Protein AF-A0A2G2QVW0-F1 (afdb_monomer_lite)

Foldseek 3Di:
DAAQDPVVVVVCVVVVVDDDDNPPHNPPDDDDDDDDDPPVCPVVVVVVCVVVCPVRVDDFDDPPPDPDTDD

Structure (mmCIF, N/CA/C/O backbone):
data_AF-A0A2G2QVW0-F1
#
_entry.id   AF-A0A2G2QVW0-F1
#
loop_
_atom_site.group_PDB
_atom_site.id
_atom_site.type_symbol
_atom_site.label_atom_id
_atom_site.label_alt_id
_atom_site.label_comp_id
_atom_site.label_asym_id
_atom_site.label_entity_id
_atom_site.label_seq_id
_atom_site.pdbx_PDB_ins_code
_atom_site.Cartn_x
_atom_site.Cartn_y
_atom_site.Cartn_z
_atom_site.occupancy
_atom_site.B_iso_or_equiv
_atom_site.auth_seq_id
_atom_site.auth_comp_id
_atom_site.auth_asym_id
_atom_site.auth_atom_id
_atom_site.pdbx_PDB_model_num
ATOM 1 N N . MET A 1 1 ? 9.726 -11.145 -19.055 1.00 77.88 1 MET A N 1
ATOM 2 C CA . MET A 1 1 ? 10.599 -9.957 -18.896 1.00 77.88 1 MET A CA 1
ATOM 3 C C . MET A 1 1 ? 9.949 -9.003 -17.899 1.00 77.88 1 MET A C 1
ATOM 5 O O . MET A 1 1 ? 8.722 -8.987 -17.850 1.00 77.88 1 MET A O 1
ATOM 9 N N . PRO A 1 2 ? 10.718 -8.255 -17.092 1.00 90.62 2 PRO A N 1
ATOM 10 C CA . PRO A 1 2 ? 10.155 -7.325 -16.117 1.00 90.62 2 PRO A CA 1
ATOM 11 C C . PRO A 1 2 ? 9.483 -6.127 -16.804 1.00 90.62 2 PRO A C 1
ATOM 13 O O . PRO A 1 2 ? 10.070 -5.480 -17.664 1.00 90.62 2 PRO A O 1
A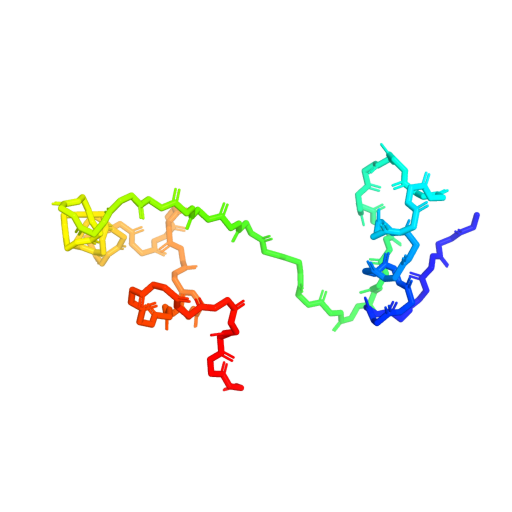TOM 16 N N . ILE A 1 3 ? 8.250 -5.832 -16.397 1.00 94.88 3 ILE A N 1
ATOM 17 C CA . ILE A 1 3 ? 7.505 -4.617 -16.770 1.00 94.88 3 ILE A CA 1
ATOM 18 C C . ILE A 1 3 ? 8.130 -3.420 -16.024 1.00 94.88 3 ILE A C 1
ATOM 20 O O . ILE A 1 3 ? 8.151 -3.437 -14.788 1.00 94.88 3 ILE A O 1
ATOM 24 N N . PRO A 1 4 ? 8.661 -2.396 -16.720 1.00 94.50 4 PRO A N 1
ATOM 25 C CA . PRO A 1 4 ? 9.467 -1.347 -16.093 1.00 94.50 4 PRO A CA 1
ATOM 26 C C . PRO A 1 4 ? 8.636 -0.194 -15.513 1.00 94.50 4 PRO A C 1
ATOM 28 O O . PRO A 1 4 ? 9.105 0.495 -14.612 1.00 94.50 4 PRO A O 1
ATOM 31 N N . ASN A 1 5 ? 7.406 0.019 -15.990 1.00 95.75 5 ASN A N 1
ATOM 32 C CA . ASN A 1 5 ? 6.582 1.165 -15.610 1.00 95.75 5 ASN A CA 1
ATOM 33 C C . ASN A 1 5 ? 5.427 0.755 -14.666 1.00 95.75 5 ASN A C 1
ATOM 35 O O . ASN A 1 5 ? 4.665 -0.157 -15.004 1.00 95.75 5 ASN A O 1
ATOM 39 N N . PRO A 1 6 ? 5.222 1.437 -13.519 1.00 96.50 6 PRO A N 1
ATOM 40 C CA . PRO A 1 6 ? 4.122 1.125 -12.600 1.00 96.50 6 PRO A CA 1
ATOM 41 C C . PRO A 1 6 ? 2.727 1.222 -13.224 1.00 96.50 6 PRO A C 1
ATOM 43 O O . PRO A 1 6 ? 1.842 0.439 -12.880 1.00 96.50 6 PRO A O 1
ATOM 46 N N . ARG A 1 7 ? 2.502 2.177 -14.135 1.00 96.44 7 ARG A N 1
ATOM 47 C CA . ARG A 1 7 ? 1.215 2.346 -14.821 1.00 96.44 7 ARG A CA 1
ATOM 48 C C . ARG A 1 7 ? 0.912 1.145 -15.710 1.00 96.44 7 ARG A C 1
ATOM 50 O O . ARG A 1 7 ? -0.205 0.643 -15.669 1.00 96.44 7 ARG A O 1
ATOM 57 N N . GLU A 1 8 ? 1.895 0.682 -16.476 1.00 97.38 8 GLU A N 1
ATOM 58 C CA . GLU A 1 8 ? 1.758 -0.493 -17.346 1.00 97.38 8 GLU A CA 1
ATOM 59 C C . GLU A 1 8 ? 1.487 -1.757 -16.533 1.00 97.38 8 GL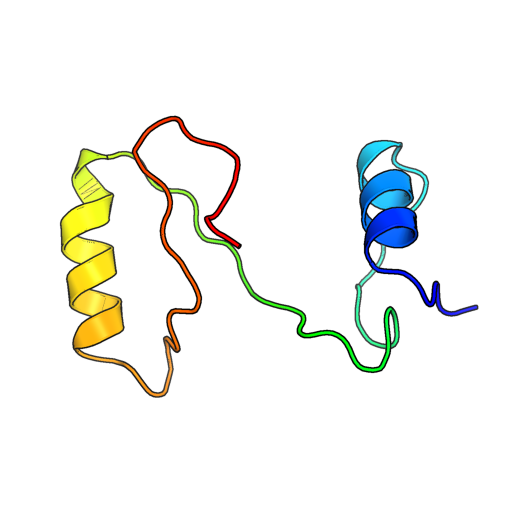U A C 1
ATOM 61 O O . GLU A 1 8 ? 0.540 -2.483 -16.832 1.00 97.38 8 GLU A O 1
ATOM 66 N N . LEU A 1 9 ? 2.248 -1.979 -15.453 1.00 97.81 9 LEU A N 1
ATOM 67 C CA . LEU A 1 9 ? 2.053 -3.142 -14.587 1.00 97.81 9 LEU A CA 1
ATOM 68 C C . LEU A 1 9 ? 0.647 -3.152 -13.970 1.00 97.81 9 LEU A C 1
ATOM 70 O O . LEU A 1 9 ? -0.043 -4.166 -14.036 1.00 97.81 9 LEU A O 1
ATOM 74 N N . ARG A 1 10 ? 0.181 -2.019 -13.424 1.00 96.62 10 ARG A N 1
ATOM 75 C CA . ARG A 1 10 ? -1.176 -1.915 -12.855 1.00 96.62 10 ARG A CA 1
ATOM 76 C C . ARG A 1 10 ? -2.276 -2.142 -13.894 1.00 96.62 10 ARG A C 1
ATOM 78 O O . ARG A 1 10 ? -3.316 -2.695 -13.547 1.00 96.62 10 ARG A O 1
ATOM 85 N N . LEU A 1 11 ? -2.073 -1.727 -15.147 1.00 97.81 11 LEU A N 1
ATOM 86 C CA . LEU A 1 11 ? -3.023 -1.989 -16.234 1.00 97.81 11 LEU A CA 1
ATOM 87 C C . LEU A 1 11 ? -3.057 -3.474 -16.617 1.00 97.81 11 LEU A C 1
ATOM 89 O O . LEU A 1 11 ? -4.148 -4.007 -16.792 1.00 97.81 11 LEU A O 1
ATOM 93 N N . ALA A 1 12 ? -1.904 -4.146 -16.672 1.00 97.94 12 ALA A N 1
ATOM 94 C CA . ALA A 1 12 ? -1.824 -5.584 -16.939 1.00 97.94 12 ALA A CA 1
ATOM 95 C C . ALA A 1 12 ? -2.463 -6.427 -15.820 1.00 97.94 12 ALA A C 1
ATOM 97 O O . ALA A 1 12 ? -3.130 -7.423 -16.095 1.00 97.94 12 ALA A O 1
ATOM 98 N N . VAL A 1 13 ? -2.308 -6.008 -14.558 1.00 97.50 13 VAL A N 1
ATOM 99 C CA . VAL A 1 13 ? -3.022 -6.608 -13.416 1.00 97.50 13 VAL A CA 1
ATOM 100 C C . VAL A 1 13 ? -4.530 -6.397 -13.567 1.00 97.50 13 VAL A C 1
ATOM 102 O O . VAL A 1 13 ? -5.302 -7.345 -13.458 1.00 97.50 13 VAL A O 1
ATOM 105 N N . ARG A 1 14 ? -4.963 -5.167 -13.875 1.00 97.31 14 ARG A N 1
ATO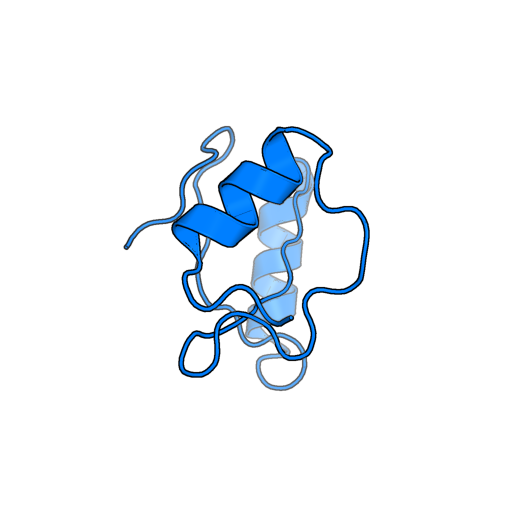M 106 C CA . ARG A 1 14 ? -6.383 -4.825 -14.052 1.00 97.31 14 ARG A CA 1
ATOM 107 C C . ARG A 1 14 ? -7.048 -5.604 -15.189 1.00 97.31 14 ARG A C 1
ATOM 109 O O . ARG A 1 14 ? -8.219 -5.941 -15.068 1.00 97.31 14 ARG A O 1
ATOM 116 N N . SER A 1 15 ? -6.333 -5.863 -16.283 1.00 98.12 15 SER A N 1
ATOM 117 C CA . SER A 1 15 ? -6.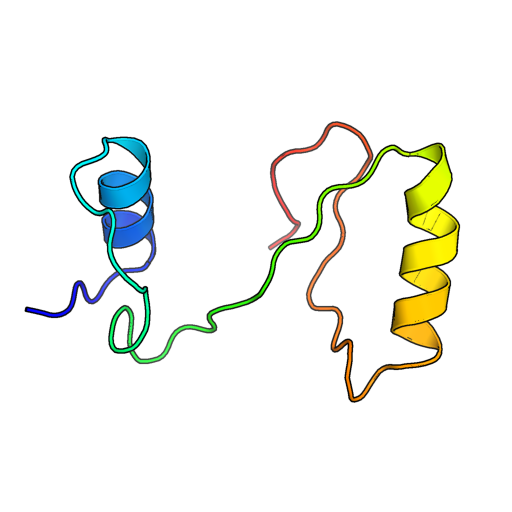843 -6.633 -17.424 1.00 98.12 15 SER A CA 1
ATOM 118 C C . SER A 1 15 ? -6.774 -8.152 -17.224 1.00 98.12 15 SER A C 1
ATOM 120 O O . SER A 1 15 ? -7.234 -8.890 -18.091 1.00 98.12 15 SER A O 1
ATOM 122 N N . GLY A 1 16 ? -6.187 -8.635 -16.122 1.00 97.88 16 GLY A N 1
ATOM 123 C CA . GLY A 1 16 ? -5.967 -10.063 -15.873 1.00 97.88 16 GLY A CA 1
ATOM 124 C C . GLY A 1 16 ? -4.827 -10.685 -16.690 1.00 97.88 16 GLY A C 1
ATOM 125 O O . GLY A 1 16 ? -4.621 -11.892 -16.629 1.00 97.88 16 GLY A O 1
ATOM 126 N N . GLN A 1 17 ? -4.060 -9.885 -17.438 1.00 97.75 17 GLN A N 1
ATOM 127 C CA . GLN A 1 17 ? -2.910 -10.352 -18.225 1.00 97.75 17 GLN A CA 1
ATOM 128 C C . GLN A 1 17 ? -1.676 -10.652 -17.365 1.00 97.75 17 GLN A C 1
ATOM 130 O O . GLN A 1 17 ? -0.764 -11.348 -17.810 1.00 97.75 17 GLN A O 1
ATOM 135 N N . PHE A 1 18 ? -1.6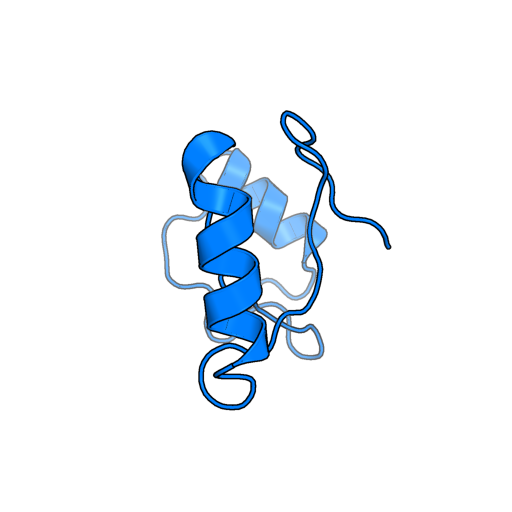33 -10.126 -16.141 1.00 97.31 18 PHE A N 1
ATOM 136 C CA . PHE A 1 18 ? -0.583 -10.396 -15.170 1.00 97.31 18 PHE A CA 1
ATOM 137 C C . PHE A 1 18 ? -1.189 -10.911 -13.862 1.00 97.31 18 PHE A C 1
ATOM 139 O O . PHE A 1 18 ? -1.955 -10.203 -13.211 1.00 97.31 18 PHE A O 1
ATOM 146 N N . THR A 1 19 ? -0.806 -12.123 -13.461 1.00 96.31 19 THR A N 1
ATOM 147 C CA . THR A 1 19 ? -1.295 -12.807 -12.247 1.00 96.31 19 THR A CA 1
ATOM 148 C C . THR A 1 19 ? -0.165 -13.302 -11.334 1.00 96.31 19 THR A C 1
ATOM 150 O O . THR A 1 19 ? -0.415 -14.018 -10.367 1.00 96.31 19 THR A O 1
ATOM 153 N N . GLY A 1 20 ? 1.086 -12.938 -11.638 1.00 94.44 20 GLY A N 1
ATOM 154 C CA . GLY A 1 20 ? 2.272 -13.350 -10.884 1.00 94.44 20 GLY A CA 1
ATOM 155 C C . GLY A 1 20 ? 2.659 -12.395 -9.749 1.00 94.44 20 GLY A C 1
ATOM 156 O O . GLY A 1 20 ? 1.959 -11.433 -9.439 1.00 94.44 20 GLY A O 1
ATOM 157 N N . HIS A 1 21 ? 3.821 -12.640 -9.140 1.00 94.94 21 HIS A N 1
ATOM 158 C CA . HIS A 1 21 ? 4.394 -11.760 -8.117 1.00 94.94 21 HIS A CA 1
ATOM 159 C C . HIS A 1 21 ? 5.018 -10.501 -8.733 1.00 94.94 21 HIS A C 1
ATOM 161 O O . HIS A 1 21 ? 5.683 -10.573 -9.762 1.00 94.94 21 HIS A O 1
ATOM 167 N N . THR A 1 22 ? 4.878 -9.349 -8.073 1.00 95.69 22 THR A N 1
ATOM 168 C CA . THR A 1 22 ? 5.409 -8.059 -8.558 1.00 95.69 22 THR A CA 1
ATOM 169 C C . THR A 1 22 ? 6.914 -7.878 -8.329 1.00 95.69 22 THR A C 1
ATOM 171 O O . THR A 1 22 ? 7.494 -6.893 -8.794 1.00 95.69 22 THR A O 1
ATOM 174 N N . SER A 1 23 ? 7.572 -8.807 -7.628 1.00 94.12 23 SER A N 1
ATOM 175 C CA . SER A 1 23 ? 9.011 -8.764 -7.353 1.00 94.12 23 SER A CA 1
ATOM 176 C C . SER A 1 23 ? 9.827 -8.701 -8.646 1.00 94.12 23 SER A C 1
ATOM 178 O O . SER A 1 23 ? 9.608 -9.470 -9.577 1.00 94.12 23 SER A O 1
ATOM 180 N N . GLY A 1 24 ? 10.783 -7.773 -8.713 1.00 93.50 24 GLY A N 1
ATOM 181 C CA . GLY A 1 24 ? 11.625 -7.571 -9.899 1.00 93.50 24 GLY A CA 1
ATOM 182 C C . GLY A 1 24 ? 11.001 -6.703 -11.001 1.00 93.50 24 GLY A C 1
ATOM 183 O O . GLY A 1 24 ? 11.697 -6.358 -11.955 1.00 93.50 24 GLY A O 1
ATOM 184 N N . HIS A 1 25 ? 9.735 -6.294 -10.866 1.00 96.44 25 HIS A N 1
ATOM 185 C CA . HIS A 1 25 ? 9.094 -5.316 -11.747 1.00 96.44 25 HIS A CA 1
ATOM 186 C C . HIS A 1 25 ? 9.266 -3.882 -11.225 1.00 96.44 25 HIS A C 1
ATOM 188 O O . HIS A 1 25 ? 9.469 -3.663 -10.032 1.00 96.44 25 HIS A O 1
ATOM 194 N N . CYS A 1 26 ? 9.157 -2.895 -12.119 1.00 96.25 26 CYS A N 1
ATOM 195 C CA . CYS A 1 26 ? 9.162 -1.466 -11.783 1.00 96.25 26 CYS A CA 1
ATOM 196 C C . CYS A 1 26 ? 10.354 -1.025 -10.915 1.00 96.25 26 CYS A C 1
ATOM 198 O O . CYS A 1 26 ? 10.188 -0.351 -9.898 1.00 96.25 26 CYS A O 1
ATOM 200 N N . ARG A 1 27 ? 11.573 -1.415 -11.308 1.00 95.38 27 ARG A N 1
ATOM 201 C CA . ARG A 1 27 ? 12.799 -1.034 -10.593 1.00 95.38 27 ARG A CA 1
ATOM 202 C C . ARG A 1 27 ? 12.893 0.491 -10.450 1.00 95.38 27 ARG A C 1
ATOM 204 O O . ARG A 1 27 ? 12.716 1.211 -11.425 1.00 95.38 27 ARG A O 1
ATOM 211 N N . GLY A 1 28 ? 13.208 0.958 -9.241 1.00 94.31 28 GLY A N 1
ATOM 212 C CA . GLY A 1 28 ? 13.284 2.387 -8.911 1.00 94.31 28 GLY A CA 1
ATOM 213 C C . GLY A 1 28 ? 11.982 2.980 -8.363 1.00 94.31 28 GLY A C 1
ATOM 214 O O . GLY A 1 28 ? 11.991 4.119 -7.912 1.00 94.31 28 GLY A O 1
ATOM 215 N N . PHE A 1 29 ? 10.891 2.210 -8.339 1.00 94.50 29 PHE A N 1
ATOM 216 C CA . PHE A 1 29 ? 9.631 2.604 -7.714 1.00 94.50 29 PHE A CA 1
ATOM 217 C C . PHE A 1 29 ? 9.390 1.819 -6.424 1.00 94.50 29 PHE A C 1
ATOM 219 O O . PHE A 1 29 ? 9.741 0.642 -6.323 1.00 94.50 29 PHE A O 1
ATOM 226 N N . VAL A 1 30 ? 8.760 2.467 -5.444 1.00 91.69 30 VAL A N 1
ATOM 227 C CA . VAL A 1 30 ? 8.331 1.810 -4.206 1.00 91.69 30 VAL A CA 1
ATOM 228 C C . VAL A 1 30 ? 7.160 0.877 -4.514 1.00 91.69 30 VAL A C 1
ATOM 230 O O . VAL A 1 30 ? 6.180 1.275 -5.144 1.00 91.69 30 VAL A O 1
ATOM 233 N N . GLN A 1 31 ? 7.263 -0.367 -4.052 1.00 93.31 31 GLN A N 1
ATOM 234 C CA . GLN A 1 31 ? 6.134 -1.286 -3.935 1.00 93.31 31 GLN A CA 1
ATOM 235 C C . GLN A 1 31 ? 5.712 -1.310 -2.466 1.00 93.31 31 GLN A C 1
ATOM 237 O O . GLN A 1 31 ? 6.566 -1.361 -1.583 1.00 93.31 31 GLN A O 1
ATOM 242 N N . GLY A 1 32 ? 4.410 -1.239 -2.210 1.00 91.94 32 GLY A N 1
ATOM 243 C CA . GLY A 1 32 ? 3.861 -1.185 -0.861 1.00 91.94 32 GLY A CA 1
ATOM 244 C C . GLY A 1 32 ? 2.716 -2.168 -0.682 1.00 91.94 32 GLY A C 1
ATOM 245 O O . GLY A 1 32 ? 2.093 -2.603 -1.652 1.00 91.94 32 GLY A O 1
ATOM 246 N N . ASN A 1 33 ? 2.442 -2.486 0.577 1.00 94.25 33 ASN A N 1
ATOM 247 C CA . ASN A 1 33 ? 1.254 -3.233 0.959 1.00 94.25 33 ASN A CA 1
ATOM 248 C C . ASN A 1 33 ? 0.050 -2.286 1.002 1.00 94.25 33 ASN A C 1
ATOM 250 O O . ASN A 1 33 ? 0.196 -1.097 1.284 1.00 94.25 33 ASN A O 1
ATOM 254 N N . VAL A 1 34 ? -1.142 -2.827 0.759 1.00 94.56 34 VAL A N 1
ATOM 255 C CA . VAL A 1 34 ? -2.410 -2.111 0.922 1.00 94.56 34 VAL A CA 1
ATOM 256 C C . VAL A 1 34 ? -3.297 -2.891 1.883 1.00 94.56 34 VAL A C 1
ATOM 258 O O . VAL A 1 34 ? -3.380 -4.115 1.804 1.00 94.56 34 VAL A O 1
ATOM 261 N N . VAL A 1 35 ? -3.941 -2.177 2.800 1.00 96.62 35 VAL A N 1
ATOM 262 C CA . VAL A 1 35 ? -4.915 -2.719 3.748 1.00 96.62 35 VAL A CA 1
ATOM 263 C C . VAL A 1 35 ? -6.176 -1.874 3.613 1.00 96.62 35 VAL A C 1
ATOM 265 O O . VAL A 1 35 ? -6.107 -0.653 3.708 1.00 96.62 35 VAL A O 1
ATOM 268 N N . ILE A 1 36 ? -7.308 -2.523 3.339 1.00 96.75 36 ILE A N 1
ATOM 269 C CA . ILE A 1 36 ? -8.616 -1.880 3.173 1.00 96.75 36 ILE A CA 1
ATOM 270 C C . ILE A 1 36 ? -9.525 -2.451 4.255 1.00 96.75 36 ILE A C 1
ATOM 272 O O . ILE A 1 36 ? -9.711 -3.666 4.321 1.00 96.75 36 ILE A O 1
ATOM 276 N N . LEU A 1 37 ? -10.054 -1.582 5.112 1.00 97.00 37 LEU A N 1
ATOM 277 C CA . LEU A 1 37 ? -10.864 -1.951 6.272 1.00 97.00 37 LEU A CA 1
ATOM 278 C C . LEU A 1 37 ? -12.180 -1.163 6.266 1.00 97.00 37 LEU A C 1
ATOM 280 O O . LEU A 1 37 ? -12.220 -0.067 5.700 1.00 97.00 37 LEU A O 1
ATOM 284 N N . PRO A 1 38 ? -13.243 -1.682 6.907 1.00 97.62 38 PRO A N 1
ATOM 285 C CA . PRO A 1 38 ? -14.408 -0.874 7.253 1.00 97.62 38 PRO A CA 1
ATOM 286 C C . PRO A 1 38 ? -14.009 0.331 8.116 1.00 97.62 38 PRO A C 1
ATOM 288 O O . PRO A 1 38 ? -13.062 0.246 8.901 1.00 97.62 38 PRO A O 1
ATOM 291 N N . GLU A 1 39 ? -14.753 1.432 7.992 1.00 96.50 39 GLU A N 1
ATOM 292 C CA . GLU A 1 39 ? -14.471 2.696 8.690 1.00 96.50 39 GLU A CA 1
ATOM 293 C C . GLU A 1 39 ? -14.369 2.518 10.212 1.00 96.50 39 GLU A C 1
ATOM 295 O O . GLU A 1 39 ? -13.428 3.027 10.821 1.00 96.50 39 GLU A O 1
ATOM 300 N N . ASP A 1 40 ? -15.243 1.689 10.793 1.00 97.81 40 ASP A N 1
ATOM 301 C CA . ASP A 1 40 ? -15.276 1.377 12.229 1.00 97.81 40 ASP A CA 1
ATOM 302 C C . ASP A 1 40 ? -13.932 0.857 12.780 1.00 97.81 40 ASP A C 1
ATOM 304 O O . ASP A 1 40 ? -13.624 1.056 13.953 1.00 97.81 40 ASP A O 1
ATOM 308 N N . TRP A 1 41 ? -13.102 0.227 11.938 1.00 98.00 41 TRP A N 1
ATOM 309 C CA . TRP A 1 41 ? -11.787 -0.313 12.316 1.00 98.00 41 TRP A CA 1
ATOM 310 C C . TRP A 1 41 ? -10.612 0.594 11.930 1.00 98.00 41 TRP A C 1
ATOM 312 O O . TRP A 1 41 ? -9.491 0.406 12.412 1.00 98.00 41 TRP A O 1
ATOM 322 N N . ALA A 1 42 ? -10.828 1.572 11.046 1.00 96.69 42 ALA A N 1
ATOM 323 C CA . ALA A 1 42 ? -9.751 2.354 10.445 1.00 96.69 42 ALA A CA 1
ATOM 324 C C . ALA A 1 42 ? -8.981 3.185 11.485 1.00 96.69 42 ALA A C 1
ATOM 326 O O . ALA A 1 42 ? -7.750 3.245 11.440 1.00 96.69 42 ALA A O 1
ATOM 327 N N . GLY A 1 43 ? -9.689 3.774 12.457 1.00 96.62 43 GLY A N 1
ATOM 328 C CA . GLY A 1 43 ? -9.079 4.577 13.521 1.00 96.62 43 GLY A CA 1
ATOM 329 C C . GLY A 1 43 ? -8.160 3.764 14.438 1.00 96.62 43 GLY A C 1
ATOM 330 O O . GLY A 1 43 ? -7.041 4.189 14.742 1.00 96.62 43 GLY A O 1
ATOM 331 N N . GLU A 1 44 ? -8.592 2.566 14.838 1.00 97.94 44 GLU A N 1
ATOM 332 C CA . GLU A 1 44 ? -7.784 1.667 15.668 1.00 97.94 44 GLU A CA 1
ATOM 333 C C . GLU A 1 44 ? -6.554 1.160 14.912 1.00 97.94 44 GLU A C 1
ATOM 335 O O . GLU A 1 44 ? -5.448 1.151 15.461 1.00 97.94 44 GLU A O 1
ATOM 340 N N . PHE A 1 45 ? -6.711 0.814 13.631 1.00 97.69 45 PHE A N 1
ATOM 341 C CA . PHE A 1 45 ? -5.597 0.366 12.800 1.00 97.69 45 PHE A CA 1
ATOM 342 C C . PHE A 1 45 ? -4.586 1.486 12.519 1.00 97.69 45 PHE A C 1
ATOM 344 O O . PHE A 1 45 ? -3.377 1.256 12.571 1.00 97.69 45 PHE A O 1
ATOM 351 N N . LEU A 1 46 ? -5.045 2.723 12.302 1.00 97.00 46 LEU A N 1
ATOM 352 C CA . LEU A 1 46 ? -4.161 3.883 12.175 1.00 97.00 46 LEU A CA 1
ATOM 353 C C . LEU A 1 46 ? -3.323 4.078 13.444 1.00 97.00 46 LEU A C 1
ATOM 355 O O . LEU A 1 46 ? -2.101 4.227 13.365 1.00 97.00 46 LEU A O 1
ATOM 359 N N . ARG A 1 47 ? -3.961 4.014 14.618 1.00 97.94 47 ARG A N 1
ATOM 360 C CA . ARG A 1 47 ? -3.261 4.095 15.903 1.00 97.94 47 ARG A CA 1
ATOM 361 C C . ARG A 1 47 ? -2.278 2.938 16.083 1.00 97.94 47 ARG A C 1
ATOM 363 O O . ARG A 1 47 ? -1.165 3.162 16.555 1.00 97.94 47 ARG A O 1
ATOM 370 N N . PHE A 1 48 ? -2.646 1.723 15.679 1.00 98.19 48 PHE A N 1
ATOM 371 C CA . PHE A 1 48 ? -1.743 0.574 15.684 1.00 98.19 48 PHE A CA 1
ATOM 372 C C . PHE A 1 48 ? -0.495 0.837 14.830 1.00 98.19 48 PHE A C 1
ATOM 374 O O . PHE A 1 48 ? 0.618 0.638 15.315 1.00 98.19 48 PHE A O 1
ATOM 381 N N . CYS A 1 49 ? -0.645 1.355 13.608 1.00 97.81 49 CYS A N 1
ATOM 382 C CA . CYS A 1 49 ? 0.488 1.704 12.747 1.00 97.81 49 CYS A CA 1
ATOM 383 C C . CYS A 1 49 ? 1.381 2.790 13.370 1.00 97.81 49 CYS A C 1
ATOM 385 O O . CYS A 1 49 ? 2.603 2.657 13.366 1.00 97.81 49 CYS A O 1
ATOM 387 N N . GLN A 1 50 ? 0.790 3.829 13.970 1.00 97.06 50 GLN A N 1
ATOM 388 C CA . GLN A 1 50 ? 1.532 4.905 14.644 1.00 97.06 50 GLN A CA 1
ATOM 389 C C . GLN A 1 50 ? 2.327 4.415 15.86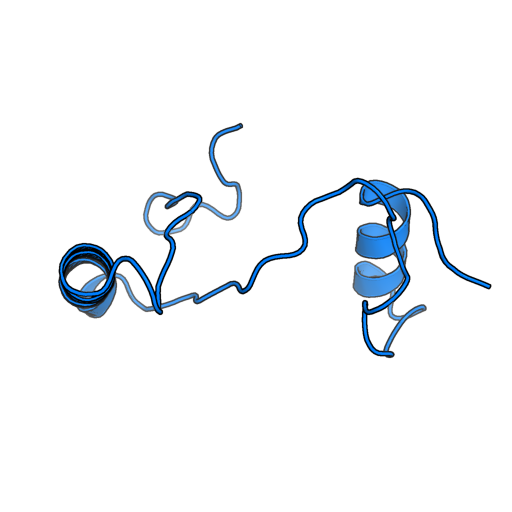1 1.00 97.06 50 GLN A C 1
ATOM 391 O O . GLN A 1 50 ? 3.438 4.885 16.100 1.00 97.06 50 GLN A O 1
ATOM 396 N N . LEU A 1 51 ? 1.782 3.458 16.618 1.00 98.31 51 LEU A N 1
ATOM 397 C CA . LEU A 1 51 ? 2.476 2.823 17.743 1.00 98.31 51 LEU A CA 1
ATOM 398 C C . LEU A 1 51 ? 3.558 1.833 17.287 1.00 98.31 51 LEU A C 1
ATOM 400 O O . LEU A 1 51 ? 4.456 1.506 18.061 1.00 98.31 51 LEU A O 1
ATOM 404 N N . ASN A 1 52 ? 3.500 1.379 16.033 1.00 98.19 52 ASN A N 1
ATOM 405 C CA . ASN A 1 52 ? 4.391 0.371 15.472 1.00 98.19 52 ASN A CA 1
ATOM 406 C C . ASN A 1 52 ? 5.039 0.842 14.148 1.00 98.19 52 ASN A C 1
ATOM 408 O O . ASN A 1 52 ? 4.926 0.157 13.131 1.00 98.19 52 ASN A O 1
ATOM 412 N N . PRO A 1 53 ? 5.781 1.968 14.122 1.00 96.94 53 PRO A N 1
ATOM 413 C CA . PRO A 1 53 ? 6.228 2.595 12.872 1.00 96.94 53 PRO A CA 1
ATOM 414 C C . PRO A 1 53 ? 7.290 1.791 12.105 1.00 96.94 53 PRO A C 1
ATOM 416 O O . PRO A 1 53 ? 7.431 1.951 10.896 1.00 96.94 53 PRO A O 1
ATOM 419 N N . LYS A 1 54 ? 8.053 0.923 12.787 1.00 97.00 54 LYS A N 1
ATOM 420 C CA . LYS A 1 54 ? 9.050 0.044 12.147 1.00 97.00 54 LYS A CA 1
ATOM 421 C C . LYS A 1 54 ? 8.402 -1.095 11.347 1.00 97.00 54 LYS A C 1
ATOM 423 O O . LYS A 1 54 ? 8.746 -1.241 10.178 1.00 97.00 54 LYS A O 1
ATOM 428 N N . PRO A 1 55 ? 7.505 -1.915 11.932 1.00 96.56 55 PRO A N 1
ATOM 429 C CA . PRO A 1 55 ? 6.818 -2.962 11.173 1.00 96.56 55 PRO A CA 1
ATOM 430 C C . PRO A 1 55 ? 5.682 -2.421 10.289 1.00 96.56 55 PRO A C 1
ATOM 432 O O . PRO A 1 55 ? 5.342 -3.061 9.298 1.00 96.56 55 PRO A O 1
ATOM 435 N N . CYS A 1 56 ? 5.114 -1.254 10.612 1.00 96.38 56 CYS A N 1
ATOM 436 C CA . CYS A 1 56 ? 4.015 -0.633 9.872 1.00 96.38 56 CYS A CA 1
ATOM 437 C C . CYS A 1 56 ? 4.386 0.787 9.406 1.00 96.38 56 CYS A C 1
ATOM 439 O O . CYS A 1 56 ? 3.814 1.765 9.894 1.00 96.38 56 CYS A O 1
ATOM 441 N N . PRO A 1 57 ? 5.342 0.929 8.469 1.00 95.25 57 PRO A N 1
ATOM 442 C CA . PRO A 1 57 ? 5.699 2.227 7.915 1.00 95.25 57 PRO A CA 1
ATOM 443 C C . PRO A 1 57 ? 4.550 2.745 7.042 1.00 95.25 57 PRO A C 1
ATOM 445 O O . PRO A 1 57 ? 4.380 2.335 5.893 1.00 95.25 57 PRO A O 1
ATOM 448 N N . LEU A 1 58 ? 3.726 3.623 7.610 1.00 94.19 58 LEU A N 1
ATOM 449 C CA . LEU A 1 58 ? 2.560 4.176 6.932 1.00 94.19 58 LEU A CA 1
ATOM 450 C C . LEU A 1 58 ? 2.994 5.181 5.854 1.00 94.19 58 LEU A C 1
ATOM 452 O O . LEU A 1 58 ? 3.681 6.153 6.158 1.00 94.19 58 LEU A O 1
ATOM 456 N N . ILE A 1 59 ? 2.588 4.938 4.603 1.00 93.25 59 ILE A N 1
ATOM 457 C CA . ILE A 1 59 ? 2.931 5.791 3.451 1.00 93.25 59 ILE A CA 1
ATOM 458 C C . ILE A 1 59 ? 1.846 6.849 3.217 1.00 93.25 59 ILE A C 1
ATOM 460 O O . ILE A 1 59 ? 2.159 8.021 3.048 1.00 93.25 59 ILE A O 1
ATOM 464 N N . ALA A 1 60 ? 0.576 6.437 3.207 1.00 93.44 60 ALA A N 1
ATOM 465 C CA . ALA A 1 60 ? -0.572 7.313 2.998 1.00 93.44 60 ALA A CA 1
ATOM 466 C C . ALA A 1 60 ? -1.858 6.658 3.526 1.00 93.44 60 ALA A C 1
ATOM 468 O O . ALA A 1 60 ? -1.915 5.438 3.702 1.00 93.44 60 ALA A O 1
ATOM 469 N N . VAL A 1 61 ? -2.887 7.477 3.747 1.00 94.81 61 VAL A N 1
ATOM 470 C CA . VAL A 1 61 ? -4.244 7.071 4.146 1.00 94.81 61 VAL A CA 1
ATOM 471 C C . VAL A 1 61 ? -5.235 7.825 3.258 1.00 94.81 61 VAL A C 1
ATOM 473 O O . VAL A 1 61 ? -5.009 8.999 2.966 1.00 94.81 61 VAL A O 1
ATOM 476 N N . SER A 1 62 ? -6.294 7.159 2.799 1.00 94.81 62 SER A N 1
ATOM 477 C CA . SER A 1 62 ? -7.418 7.796 2.104 1.00 94.81 62 SER A CA 1
ATOM 478 C C . SER A 1 62 ? -8.588 8.026 3.059 1.00 94.81 62 SER A C 1
ATOM 480 O O . SER A 1 62 ? -8.691 7.367 4.094 1.00 94.81 62 SER A O 1
ATOM 482 N N . ASP A 1 63 ? -9.499 8.923 2.687 1.00 93.81 63 ASP A N 1
ATOM 483 C CA . ASP A 1 63 ? -10.795 9.019 3.360 1.00 93.81 63 ASP A CA 1
ATOM 484 C C . ASP A 1 63 ? -11.651 7.770 3.087 1.00 93.81 63 ASP A C 1
ATOM 486 O O . ASP A 1 63 ? -11.461 7.054 2.094 1.00 93.81 63 ASP A O 1
ATOM 490 N N . ALA A 1 64 ? -12.639 7.522 3.950 1.00 94.88 64 ALA A N 1
ATOM 491 C CA . ALA A 1 64 ? -13.588 6.432 3.767 1.00 94.88 64 ALA A CA 1
ATOM 492 C C . ALA A 1 64 ? -14.297 6.539 2.402 1.00 94.88 64 ALA A C 1
ATOM 494 O O . ALA A 1 64 ? -14.781 7.596 1.998 1.00 94.88 64 ALA A O 1
ATOM 495 N N . GLY A 1 65 ? -14.319 5.431 1.658 1.00 94.81 65 GLY A N 1
ATOM 496 C CA . GLY A 1 65 ? -14.893 5.369 0.310 1.00 94.81 65 GLY A CA 1
ATOM 497 C C . GLY A 1 65 ? -14.018 5.949 -0.813 1.00 94.81 65 GLY A C 1
ATOM 498 O O . GLY A 1 65 ? -14.357 5.764 -1.983 1.00 94.81 65 GLY A O 1
ATOM 499 N N . GLN A 1 66 ? -12.880 6.588 -0.512 1.00 95.00 66 GLN A N 1
ATOM 500 C CA . GLN A 1 66 ? -11.952 7.088 -1.531 1.00 95.00 66 GLN A CA 1
ATOM 501 C C . GLN A 1 66 ? -10.973 5.996 -1.973 1.00 95.00 66 GLN A C 1
ATOM 503 O O . GLN A 1 66 ? -10.243 5.424 -1.164 1.00 95.00 66 GLN A O 1
ATOM 508 N N . TYR A 1 67 ? -10.928 5.723 -3.281 1.00 91.62 67 TYR A N 1
ATOM 509 C CA . TYR A 1 67 ? -10.047 4.700 -3.865 1.00 91.62 67 TYR A CA 1
ATOM 510 C C . TYR A 1 67 ? -8.655 5.228 -4.246 1.00 91.62 67 TYR A C 1
ATOM 512 O O . TYR A 1 67 ? -7.763 4.445 -4.578 1.00 91.62 67 TYR A O 1
ATOM 520 N N . SER A 1 68 ? -8.477 6.550 -4.274 1.00 91.19 68 SER A N 1
ATOM 521 C CA . SER A 1 68 ? -7.202 7.203 -4.564 1.00 91.19 68 SER A CA 1
ATOM 522 C C . SER A 1 68 ? -6.531 7.670 -3.281 1.00 91.19 68 SER A C 1
ATOM 524 O O . SER A 1 68 ? -7.196 8.176 -2.381 1.00 91.19 68 SER A O 1
ATOM 526 N N . LEU A 1 69 ? -5.207 7.555 -3.238 1.00 86.00 69 LEU A N 1
ATOM 527 C CA . LEU A 1 69 ? -4.390 8.155 -2.191 1.00 86.00 69 LEU A CA 1
ATOM 528 C C . LEU A 1 69 ? -3.925 9.549 -2.634 1.00 86.00 69 LEU A C 1
ATOM 530 O O . LEU A 1 69 ? -3.760 9.766 -3.841 1.00 86.00 69 LEU A O 1
ATOM 534 N N . PRO A 1 70 ? -3.722 10.483 -1.688 1.00 73.19 70 PRO A N 1
ATOM 535 C CA . PRO A 1 70 ? -3.065 11.748 -1.988 1.00 73.19 70 PRO A CA 1
ATOM 536 C C . PRO A 1 70 ? -1.667 11.505 -2.599 1.00 73.19 70 PRO A C 1
ATOM 538 O O . PRO A 1 70 ? -1.057 10.469 -2.311 1.00 73.19 70 PRO A O 1
ATOM 541 N N . PRO A 1 71 ? -1.207 12.405 -3.489 1.00 59.41 71 PRO A N 1
ATOM 542 C CA . PRO A 1 71 ? 0.065 12.271 -4.198 1.00 59.41 71 PRO A CA 1
ATOM 543 C C . PRO A 1 71 ? 1.288 12.321 -3.278 1.00 59.41 71 PRO A C 1
ATOM 545 O O . PRO A 1 71 ? 1.219 12.993 -2.224 1.00 59.41 71 PRO A O 1
#

pLDDT: mean 94.62, std 5.81, range [59.41, 98.31]

Sequence (71 aa):
MPIPNPRELRLAVRSGQFTGHTSGHCRGFVQGNVVILPEDWAGEFLRFCQLNPKPCPLIAVSDAGQYSLPP

Radius of gyration: 14.73 Å; chains: 1; bounding box: 29×26×37 Å

Secondary structure (DSSP, 8-state):
-----HHHHHHHHHTTS--S--TTSSTTS---------HHHHHHHHHHHHH-TTTS-----PPTT--SPP-